Protein AF-A0A150V3Z9-F1 (afdb_monomer)

Nearest PDB structures (foldseek):
  8b9x-assembly2_B  TM=6.318E-01  e=5.951E+00  Homo sapiens

Radius of gyration: 10.32 Å; Cα contacts (8 Å, |Δi|>4): 31; chains: 1; bounding box: 24×17×25 Å

Solvent-accessible surface area (backbone atoms only — not comparable to full-atom values): 3363 Å² total; per-residue (Å²): 117,68,67,62,52,51,54,48,52,51,56,46,44,75,68,77,46,86,78,44,71,69,57,51,39,54,50,52,14,62,75,66,75,42,90,60,55,71,66,57,46,53,51,49,50,63,74,42,36,78,77,64,69,75,114

Sequence (55 aa):
QERSLIYYINELSRRTADPTPTKVTTFASILAGRALSHCWVSIFVNRHRSELDSI

Mean predicted aligned error: 6.91 Å

Foldseek 3Di:
DLVVLLVVLQVVVVVDDDCDLVNSQVVVCVVVVHRD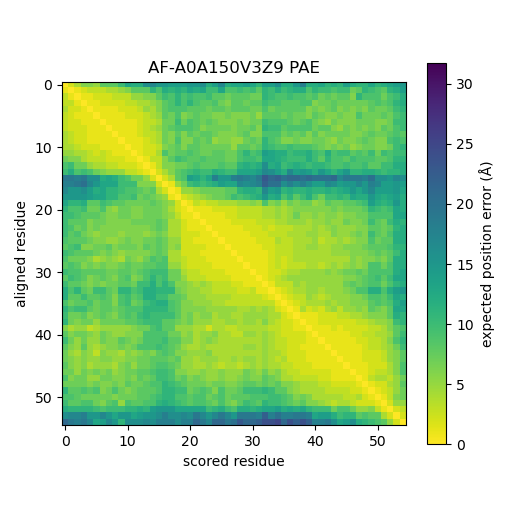DSVVSVVSCVVCVVSNVPD

Structure (mmCIF, N/CA/C/O backbone):
data_AF-A0A150V3Z9-F1
#
_entry.id   AF-A0A150V3Z9-F1
#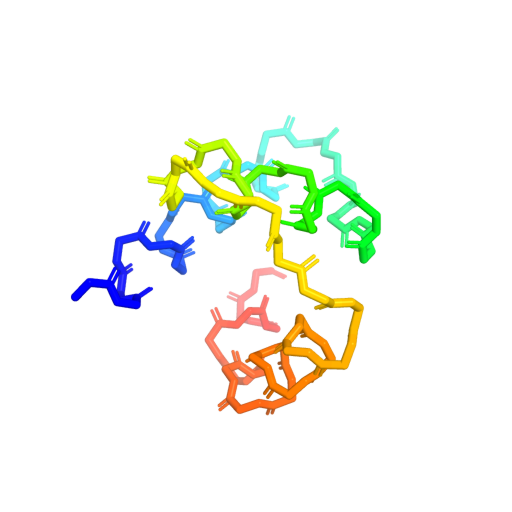
loop_
_atom_site.group_PDB
_atom_site.id
_atom_site.type_symbol
_atom_site.label_atom_id
_atom_site.label_alt_id
_atom_site.label_comp_id
_atom_site.label_asym_id
_atom_site.label_entity_id
_atom_site.label_seq_id
_atom_site.pdbx_PDB_ins_code
_atom_site.Cartn_x
_atom_site.Cartn_y
_atom_site.Cartn_z
_atom_site.occupancy
_atom_site.B_iso_or_equiv
_atom_site.auth_seq_id
_atom_site.auth_comp_id
_atom_site.auth_asym_id
_atom_site.auth_atom_id
_atom_site.pdbx_PDB_model_num
ATOM 1 N N . GLN A 1 1 ? -11.099 6.860 -3.778 1.00 60.06 1 GLN A N 1
ATOM 2 C CA . GLN A 1 1 ? -10.163 6.877 -2.633 1.00 60.06 1 GLN A CA 1
ATOM 3 C C . GLN A 1 1 ? -8.991 5.914 -2.847 1.00 60.06 1 GLN A C 1
ATOM 5 O O . GLN A 1 1 ? -7.864 6.345 -2.670 1.00 60.06 1 GLN A O 1
ATOM 10 N N . GLU A 1 2 ? -9.207 4.679 -3.321 1.00 65.56 2 GLU A N 1
ATOM 11 C CA . GLU A 1 2 ? -8.124 3.697 -3.575 1.00 65.56 2 GLU A CA 1
ATOM 12 C C . GLU A 1 2 ? -7.082 4.148 -4.623 1.00 65.56 2 GLU A C 1
ATOM 14 O O . GLU A 1 2 ? -5.888 4.001 -4.390 1.00 65.56 2 GLU A O 1
ATOM 19 N N . ARG A 1 3 ? -7.492 4.807 -5.720 1.00 69.94 3 ARG A N 1
ATOM 20 C CA . ARG A 1 3 ? -6.563 5.337 -6.747 1.00 69.94 3 ARG A CA 1
ATOM 21 C C . ARG A 1 3 ? -5.508 6.316 -6.219 1.00 69.94 3 ARG A C 1
ATOM 23 O O . ARG A 1 3 ? -4.382 6.313 -6.704 1.00 69.94 3 ARG A O 1
ATOM 30 N N . SER A 1 4 ? -5.850 7.142 -5.229 1.00 69.38 4 SER A N 1
ATOM 31 C CA . SER A 1 4 ? -4.893 8.070 -4.608 1.00 69.38 4 SER A CA 1
ATOM 32 C C . SER A 1 4 ? -3.823 7.321 -3.812 1.00 69.38 4 SER A C 1
ATOM 34 O O . SER A 1 4 ? -2.675 7.752 -3.776 1.00 69.38 4 SER A O 1
ATOM 36 N N . LEU A 1 5 ? -4.190 6.176 -3.225 1.00 71.56 5 LEU A N 1
ATOM 37 C CA . LEU A 1 5 ? -3.264 5.288 -2.527 1.00 71.56 5 LEU A CA 1
ATOM 38 C C . LEU A 1 5 ? -2.287 4.640 -3.515 1.00 71.56 5 LEU A C 1
ATOM 40 O O . LEU A 1 5 ? -1.091 4.622 -3.259 1.00 71.56 5 LEU A O 1
ATOM 44 N N . ILE A 1 6 ? -2.789 4.172 -4.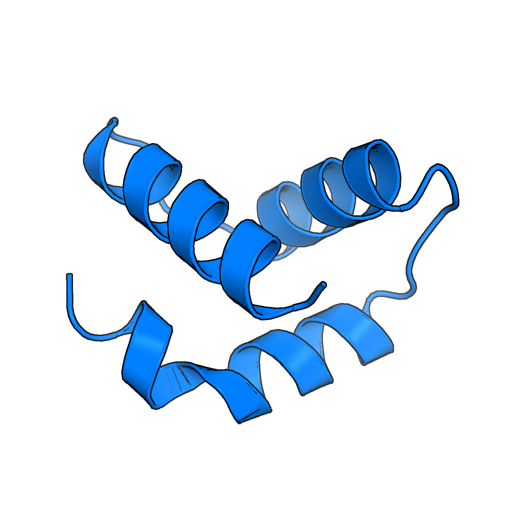662 1.00 73.00 6 ILE A N 1
ATOM 45 C CA . ILE A 1 6 ? -1.979 3.560 -5.728 1.00 73.00 6 ILE A CA 1
ATOM 46 C C . ILE A 1 6 ? -0.966 4.565 -6.280 1.00 73.00 6 ILE A C 1
ATOM 48 O O . ILE A 1 6 ? 0.222 4.269 -6.334 1.00 73.00 6 ILE A O 1
ATOM 52 N N . TYR A 1 7 ? -1.410 5.780 -6.620 1.00 75.50 7 TYR A N 1
ATOM 53 C CA . TYR A 1 7 ? -0.519 6.836 -7.108 1.00 75.50 7 TYR A CA 1
ATOM 54 C C . TYR A 1 7 ? 0.583 7.168 -6.091 1.00 75.50 7 TYR A C 1
ATOM 56 O O . TYR A 1 7 ? 1.751 7.284 -6.456 1.00 75.50 7 TYR A O 1
ATOM 64 N N . TYR A 1 8 ? 0.227 7.256 -4.807 1.00 70.88 8 TYR A N 1
ATOM 65 C CA . TYR A 1 8 ? 1.182 7.527 -3.738 1.00 70.88 8 TYR A CA 1
ATOM 66 C C . TYR A 1 8 ? 2.183 6.382 -3.539 1.00 70.88 8 TYR A C 1
ATOM 68 O O . TYR A 1 8 ? 3.379 6.638 -3.429 1.00 70.88 8 TYR A O 1
ATOM 76 N N . ILE A 1 9 ? 1.722 5.125 -3.544 1.00 71.06 9 ILE A N 1
ATOM 77 C CA . ILE A 1 9 ? 2.589 3.939 -3.456 1.00 71.06 9 ILE A CA 1
ATOM 78 C C . ILE A 1 9 ? 3.553 3.900 -4.647 1.00 71.06 9 ILE A C 1
ATOM 80 O O . ILE A 1 9 ? 4.750 3.690 -4.453 1.00 71.06 9 ILE A O 1
ATOM 84 N N . ASN A 1 10 ? 3.063 4.186 -5.854 1.00 72.81 10 ASN A N 1
ATOM 85 C CA . ASN A 1 10 ? 3.880 4.225 -7.063 1.00 72.81 10 ASN A CA 1
ATOM 86 C C . ASN A 1 10 ? 4.924 5.347 -7.016 1.00 72.81 10 ASN A C 1
ATOM 88 O O . ASN A 1 10 ? 6.089 5.140 -7.356 1.00 72.81 10 ASN A O 1
ATOM 92 N N . GLU A 1 11 ? 4.547 6.533 -6.539 1.00 72.25 11 GLU A N 1
ATOM 93 C CA . GLU 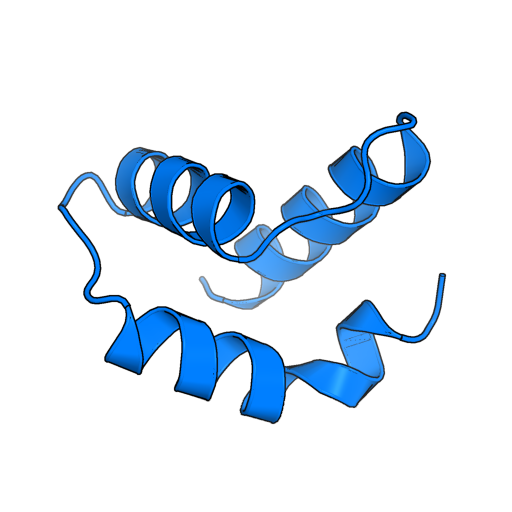A 1 11 ? 5.482 7.641 -6.372 1.00 72.25 11 GLU A CA 1
ATOM 94 C C . GLU A 1 11 ? 6.555 7.356 -5.310 1.00 72.25 11 GLU A C 1
ATOM 96 O O . GLU A 1 11 ? 7.704 7.758 -5.490 1.00 72.25 11 GLU A O 1
ATOM 101 N N . LEU A 1 12 ? 6.211 6.626 -4.246 1.00 65.31 12 LEU A N 1
ATOM 102 C CA . LEU A 1 12 ? 7.146 6.210 -3.200 1.00 65.31 12 LEU A CA 1
ATOM 103 C C . LEU A 1 12 ? 8.107 5.118 -3.687 1.00 65.31 12 LEU A C 1
ATOM 105 O O . LEU A 1 12 ? 9.299 5.192 -3.399 1.00 65.31 12 LEU A O 1
ATOM 109 N N . SER A 1 13 ? 7.603 4.160 -4.471 1.00 65.00 13 SER A N 1
ATOM 110 C CA . SER A 1 13 ? 8.404 3.102 -5.100 1.00 65.00 13 SER A CA 1
ATOM 111 C C . SER A 1 13 ? 9.469 3.696 -6.036 1.00 65.00 13 SER A C 1
ATOM 113 O O . SER A 1 13 ? 10.650 3.363 -5.938 1.00 65.00 13 SER A O 1
ATOM 115 N N . ARG A 1 14 ? 9.100 4.711 -6.839 1.00 66.69 14 ARG A N 1
ATOM 116 C CA . ARG A 1 14 ? 10.053 5.476 -7.674 1.00 66.69 14 ARG A CA 1
ATOM 117 C C . ARG A 1 14 ? 11.121 6.236 -6.877 1.00 66.69 14 ARG A C 1
ATOM 119 O O . ARG A 1 14 ? 12.151 6.584 -7.443 1.00 66.69 14 ARG A O 1
ATOM 126 N N . ARG A 1 15 ? 10.874 6.546 -5.598 1.00 66.38 15 ARG A N 1
ATOM 127 C CA . ARG A 1 15 ? 11.786 7.302 -4.715 1.00 66.38 15 ARG A CA 1
ATOM 128 C C . ARG A 1 15 ? 12.710 6.400 -3.880 1.00 66.38 15 ARG A C 1
ATOM 130 O O . ARG A 1 15 ? 13.273 6.857 -2.888 1.00 66.38 15 ARG A O 1
ATOM 137 N N . THR A 1 16 ? 12.921 5.158 -4.320 1.00 55.53 16 THR A N 1
ATOM 138 C CA . THR A 1 16 ? 14.025 4.297 -3.857 1.00 55.53 16 THR A CA 1
ATOM 139 C C . THR A 1 16 ? 13.813 3.678 -2.473 1.00 55.53 16 THR A C 1
ATOM 141 O O . THR A 1 16 ? 14.678 3.713 -1.598 1.00 55.53 16 THR A O 1
ATOM 144 N N . ALA A 1 17 ? 12.658 3.048 -2.276 1.00 56.16 17 ALA A N 1
ATOM 145 C CA . ALA A 1 17 ? 12.473 2.076 -1.211 1.00 56.16 17 ALA A CA 1
ATOM 146 C C . ALA A 1 17 ? 11.544 0.975 -1.706 1.00 56.16 17 ALA A C 1
ATOM 148 O O . ALA A 1 17 ? 10.390 1.265 -2.009 1.00 56.16 17 ALA A O 1
ATOM 149 N N . ASP A 1 18 ? 12.029 -0.269 -1.718 1.00 60.25 18 ASP A N 1
ATOM 150 C CA . ASP A 1 18 ? 11.179 -1.434 -1.952 1.00 60.25 18 ASP A CA 1
ATOM 151 C C . ASP A 1 18 ? 9.945 -1.324 -1.042 1.00 60.25 18 ASP A C 1
ATOM 153 O O . ASP A 1 18 ? 10.102 -1.224 0.193 1.00 60.25 18 ASP A O 1
ATOM 157 N N . PRO A 1 19 ? 8.729 -1.247 -1.611 1.00 63.59 19 PRO A N 1
ATOM 158 C CA . PRO A 1 19 ? 7.514 -1.103 -0.837 1.00 63.59 19 PRO A CA 1
ATOM 159 C C . PRO A 1 19 ? 7.229 -2.433 -0.138 1.00 63.59 19 PRO A C 1
ATOM 161 O O . PRO A 1 19 ? 6.450 -3.263 -0.597 1.00 63.59 19 PRO A O 1
ATOM 164 N N . THR A 1 20 ? 7.879 -2.653 1.006 1.00 70.19 20 THR A N 1
ATOM 165 C CA . THR A 1 20 ? 7.595 -3.823 1.833 1.00 70.19 20 THR A CA 1
ATOM 166 C C . THR A 1 20 ? 6.152 -3.750 2.341 1.00 70.19 20 THR A C 1
ATOM 168 O O . THR A 1 20 ? 5.661 -2.653 2.638 1.00 70.19 20 THR A O 1
ATOM 171 N N . PRO A 1 21 ? 5.462 -4.893 2.512 1.00 69.31 21 PRO A N 1
ATOM 172 C CA . PRO A 1 21 ? 4.077 -4.921 2.981 1.00 69.31 21 PRO A CA 1
ATOM 173 C C . PRO A 1 21 ? 3.861 -4.103 4.259 1.00 69.31 21 PRO A C 1
ATOM 175 O O . PRO A 1 21 ? 2.875 -3.388 4.381 1.00 69.31 21 PRO A O 1
ATOM 178 N N . THR A 1 22 ? 4.832 -4.116 5.176 1.00 72.44 22 THR A N 1
ATOM 179 C CA . THR A 1 22 ? 4.816 -3.316 6.409 1.00 72.44 22 THR A CA 1
ATOM 180 C C . THR A 1 22 ? 4.796 -1.810 6.142 1.00 72.44 22 THR A C 1
ATOM 182 O O . THR A 1 22 ? 4.044 -1.087 6.790 1.00 72.44 22 THR A O 1
ATOM 185 N N . LYS A 1 23 ? 5.582 -1.314 5.176 1.00 72.62 23 LYS A N 1
ATOM 186 C CA . LYS A 1 23 ? 5.581 0.111 4.807 1.00 72.62 23 LYS A CA 1
ATOM 187 C C . LYS A 1 23 ? 4.249 0.513 4.180 1.00 72.62 23 LYS A C 1
ATOM 189 O O . LYS A 1 23 ? 3.710 1.558 4.537 1.00 72.62 23 LYS A O 1
ATOM 194 N N . VAL A 1 24 ? 3.694 -0.339 3.318 1.00 75.31 24 VAL A N 1
ATOM 195 C CA . VAL A 1 24 ? 2.373 -0.122 2.709 1.00 75.31 24 VAL A CA 1
ATOM 196 C C . VAL A 1 24 ? 1.284 -0.072 3.784 1.00 75.31 24 VAL A C 1
ATOM 198 O O . VAL A 1 24 ? 0.485 0.862 3.784 1.00 75.31 24 VAL A O 1
ATOM 201 N N . THR A 1 25 ? 1.286 -0.996 4.753 1.00 75.75 25 THR A N 1
ATOM 202 C CA . THR A 1 25 ? 0.331 -1.005 5.875 1.00 75.75 25 THR A CA 1
ATOM 203 C C . THR A 1 25 ? 0.413 0.258 6.720 1.00 75.75 25 THR A C 1
ATOM 205 O O . THR A 1 25 ? -0.618 0.866 7.016 1.00 75.75 25 THR A O 1
ATOM 208 N N . THR A 1 26 ? 1.623 0.672 7.101 1.00 77.12 26 THR A N 1
ATOM 209 C CA . THR A 1 26 ? 1.834 1.865 7.927 1.00 77.12 26 THR A CA 1
ATOM 210 C C . THR A 1 26 ? 1.329 3.117 7.217 1.00 77.12 26 THR A C 1
ATOM 212 O O . THR A 1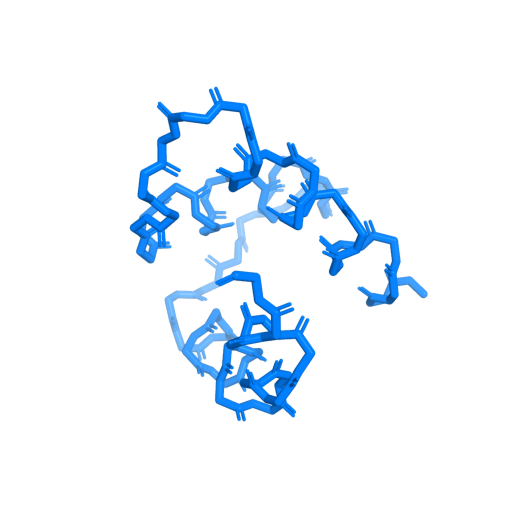 26 ? 0.555 3.879 7.792 1.00 77.12 26 THR A O 1
ATOM 215 N N . PHE A 1 27 ? 1.681 3.304 5.945 1.00 73.88 27 PHE A N 1
ATOM 216 C CA . PHE A 1 27 ? 1.232 4.467 5.179 1.00 73.88 27 PHE A CA 1
ATOM 217 C C . PHE A 1 27 ? -0.264 4.455 4.890 1.00 73.88 27 PHE A C 1
ATOM 219 O O . PHE A 1 27 ? -0.927 5.478 5.051 1.00 73.88 27 PHE A O 1
ATOM 226 N N . ALA A 1 28 ? -0.816 3.304 4.510 1.00 76.12 28 ALA A N 1
ATOM 227 C CA . ALA A 1 28 ? -2.245 3.181 4.273 1.00 76.12 28 ALA A CA 1
ATOM 228 C C . ALA A 1 28 ? -3.049 3.447 5.554 1.00 76.12 28 ALA A C 1
ATOM 230 O O . ALA A 1 28 ? -4.105 4.072 5.491 1.00 76.12 28 ALA A O 1
ATOM 231 N N . SER A 1 29 ? -2.518 3.060 6.718 1.00 79.19 29 SER A N 1
ATOM 232 C CA . SER A 1 29 ? -3.126 3.366 8.016 1.00 79.19 29 SER A CA 1
ATOM 233 C C . SER A 1 29 ? -3.071 4.859 8.358 1.00 79.19 29 SER A C 1
ATOM 235 O O . SER A 1 29 ? -4.056 5.411 8.847 1.00 79.19 29 SER A O 1
ATOM 237 N N . ILE A 1 30 ? -1.953 5.533 8.056 1.00 79.56 30 ILE A N 1
ATOM 238 C CA . ILE A 1 30 ? -1.813 6.991 8.218 1.00 79.56 30 ILE A CA 1
ATOM 239 C C . ILE A 1 30 ? -2.812 7.724 7.316 1.00 79.56 30 ILE A C 1
ATOM 241 O O . ILE A 1 30 ? -3.523 8.608 7.788 1.00 79.56 30 ILE A O 1
ATOM 245 N N . LEU A 1 31 ? -2.921 7.334 6.042 1.00 73.50 31 LEU A N 1
ATOM 246 C CA . LEU A 1 31 ? -3.841 7.979 5.103 1.00 73.50 31 LEU A CA 1
ATOM 247 C C . LEU A 1 31 ? -5.310 7.730 5.468 1.00 73.50 31 LEU A C 1
ATOM 249 O O . LEU A 1 31 ? -6.142 8.625 5.348 1.00 73.50 31 LEU A O 1
ATOM 253 N N . ALA A 1 32 ? -5.637 6.517 5.915 1.00 75.12 32 ALA A N 1
ATOM 254 C CA . ALA A 1 32 ? -6.993 6.159 6.313 1.00 75.12 32 ALA A CA 1
ATOM 255 C C . ALA A 1 32 ? -7.401 6.747 7.676 1.00 75.12 32 ALA A C 1
ATOM 257 O O . ALA A 1 32 ? -8.558 6.592 8.069 1.00 75.12 32 ALA A O 1
ATOM 258 N N . GLY A 1 33 ? -6.471 7.366 8.418 1.00 79.31 33 GLY A N 1
ATOM 259 C CA . GLY A 1 33 ? -6.704 7.862 9.777 1.00 79.31 33 GLY A CA 1
ATOM 260 C C . GLY A 1 33 ? -7.068 6.758 10.778 1.00 79.31 33 GLY A C 1
ATOM 261 O O . GLY A 1 33 ? -7.622 7.042 11.837 1.00 79.31 33 GLY A O 1
ATOM 262 N N . ARG A 1 34 ? -6.808 5.490 10.435 1.00 80.94 34 ARG A N 1
ATOM 263 C CA . ARG A 1 34 ? -7.133 4.309 11.243 1.00 80.94 34 ARG A CA 1
ATOM 264 C C . ARG A 1 34 ? -6.171 3.172 10.936 1.00 80.94 34 ARG A C 1
ATOM 266 O O . ARG A 1 34 ? -5.722 3.033 9.803 1.00 80.94 34 ARG A O 1
ATOM 273 N N . ALA A 1 35 ? -5.925 2.311 11.917 1.00 79.19 35 ALA A N 1
ATOM 274 C CA . ALA A 1 35 ? -5.145 1.099 11.700 1.00 79.19 35 ALA A CA 1
ATOM 275 C C . ALA A 1 35 ? -5.849 0.175 10.691 1.00 79.19 35 ALA A C 1
ATOM 277 O O . ALA A 1 35 ? -7.014 -0.189 10.869 1.00 79.19 35 ALA A O 1
ATOM 278 N N . LEU A 1 36 ? -5.139 -0.203 9.630 1.00 81.50 36 LEU A N 1
ATOM 279 C CA . LEU A 1 36 ? -5.590 -1.202 8.667 1.00 81.50 36 LEU A CA 1
ATOM 280 C C . LEU A 1 36 ? -4.998 -2.566 9.019 1.00 81.50 36 LEU A C 1
ATOM 282 O O . LEU A 1 36 ? -3.868 -2.673 9.493 1.00 81.50 36 LEU A O 1
ATOM 286 N N . SER A 1 37 ? -5.766 -3.628 8.784 1.00 81.62 37 SER A N 1
ATOM 287 C CA . SER A 1 37 ? -5.287 -4.985 9.034 1.00 81.62 37 SER A CA 1
ATOM 288 C C . SER A 1 37 ? -4.312 -5.435 7.945 1.00 81.62 37 SER A C 1
ATOM 290 O O . SER A 1 37 ? -4.453 -5.088 6.771 1.00 81.62 37 SER A O 1
ATOM 292 N N . HIS A 1 38 ? -3.359 -6.293 8.315 1.00 76.44 38 HIS A N 1
ATOM 293 C CA . HIS A 1 38 ? -2.469 -6.954 7.353 1.00 76.44 38 HIS A CA 1
ATOM 294 C C . HIS A 1 38 ? -3.240 -7.746 6.279 1.00 76.44 38 HIS A C 1
ATOM 296 O O . HIS A 1 38 ? -2.807 -7.805 5.125 1.00 76.44 38 HIS A O 1
ATOM 302 N N . CYS A 1 39 ? -4.407 -8.308 6.626 1.00 83.00 39 CYS A N 1
ATOM 303 C CA . CYS A 1 39 ? -5.299 -8.956 5.660 1.00 83.00 39 CYS A CA 1
ATOM 304 C C . CYS A 1 39 ? -5.817 -7.969 4.614 1.00 83.00 39 CYS A C 1
ATOM 306 O O . CYS A 1 39 ? -5.796 -8.280 3.427 1.00 83.00 39 CYS A O 1
ATOM 308 N N . TRP A 1 40 ? -6.250 -6.777 5.033 1.00 84.06 40 TRP A N 1
ATOM 309 C CA . TRP A 1 40 ? -6.732 -5.758 4.103 1.00 84.06 40 TRP A CA 1
ATOM 310 C C . TRP A 1 40 ? -5.634 -5.340 3.122 1.00 84.06 40 TRP A C 1
ATOM 312 O O . TRP A 1 40 ? -5.888 -5.256 1.926 1.00 84.06 40 TRP A O 1
ATOM 322 N N . VAL A 1 41 ? -4.402 -5.165 3.607 1.00 77.44 41 VAL A N 1
ATOM 323 C CA . VAL A 1 41 ? -3.251 -4.799 2.765 1.00 77.44 41 VAL A CA 1
ATOM 324 C C . VAL A 1 41 ? -2.894 -5.911 1.790 1.00 77.44 41 VAL A C 1
ATOM 326 O O . VAL A 1 41 ? -2.674 -5.635 0.618 1.00 77.44 41 VAL A O 1
ATOM 329 N N . SER A 1 42 ? -2.911 -7.169 2.233 1.00 79.31 42 SER A N 1
ATOM 330 C CA . SER A 1 42 ? -2.676 -8.308 1.338 1.00 79.31 42 SER A CA 1
ATOM 331 C C . SER A 1 42 ? -3.735 -8.381 0.236 1.00 79.31 42 SER A C 1
ATOM 333 O O . SER A 1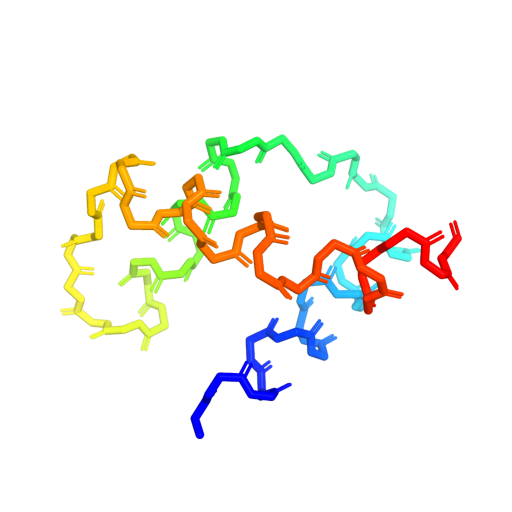 42 ? -3.394 -8.583 -0.925 1.00 79.31 42 SER A O 1
ATOM 335 N N . ILE A 1 43 ? -5.010 -8.155 0.573 1.00 84.06 43 ILE A N 1
ATOM 336 C CA . ILE A 1 43 ? -6.113 -8.103 -0.399 1.00 84.06 43 ILE A CA 1
ATOM 337 C C . ILE A 1 43 ? -5.939 -6.921 -1.357 1.00 84.06 43 ILE A C 1
ATOM 339 O O . ILE A 1 43 ? -6.109 -7.090 -2.561 1.00 84.06 43 ILE A O 1
ATOM 343 N N . PHE A 1 44 ? -5.586 -5.744 -0.842 1.00 81.12 44 PHE A N 1
ATOM 344 C CA . PHE A 1 44 ? -5.361 -4.537 -1.633 1.00 81.12 44 PHE A CA 1
ATOM 345 C C . PHE A 1 44 ? -4.209 -4.724 -2.628 1.00 81.12 44 PHE A C 1
ATOM 347 O O . PHE A 1 44 ? -4.385 -4.492 -3.821 1.00 81.12 44 PHE A O 1
ATOM 354 N N . VAL A 1 45 ? -3.060 -5.217 -2.160 1.00 76.62 45 VAL A N 1
ATOM 355 C CA . VAL A 1 45 ? -1.889 -5.491 -3.003 1.00 76.62 45 VAL A CA 1
ATOM 356 C C . VAL A 1 45 ? -2.217 -6.545 -4.058 1.00 76.62 45 VAL A C 1
ATOM 358 O O . VAL A 1 45 ? -1.873 -6.350 -5.216 1.00 76.62 45 VAL A O 1
ATOM 361 N N . ASN A 1 46 ? -2.936 -7.619 -3.710 1.00 81.38 46 ASN A N 1
ATOM 362 C CA . ASN A 1 46 ? -3.346 -8.620 -4.701 1.00 81.38 46 ASN A CA 1
ATOM 363 C C . ASN A 1 46 ? -4.326 -8.05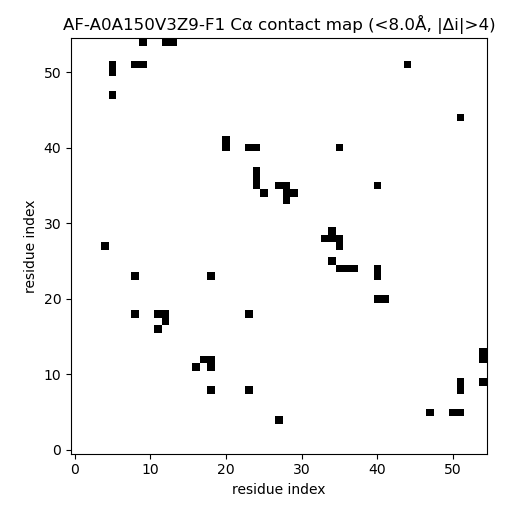2 -5.735 1.00 81.38 46 ASN A C 1
ATOM 365 O O . ASN A 1 46 ? -4.215 -8.354 -6.919 1.00 81.38 46 ASN A O 1
ATOM 369 N N . ARG A 1 47 ? -5.286 -7.227 -5.299 1.00 82.75 47 ARG A N 1
ATOM 370 C CA . ARG A 1 47 ? -6.302 -6.621 -6.170 1.00 82.75 47 ARG A CA 1
ATOM 371 C C . ARG A 1 47 ? -5.698 -5.617 -7.150 1.00 82.75 47 ARG A C 1
ATOM 373 O O . ARG A 1 47 ? -6.155 -5.547 -8.284 1.00 82.75 47 ARG A O 1
ATOM 380 N N . HIS A 1 48 ? -4.681 -4.876 -6.719 1.00 77.75 48 HIS A N 1
ATOM 381 C CA . HIS A 1 48 ? -4.026 -3.830 -7.508 1.00 77.75 48 HIS A CA 1
ATOM 382 C C . HIS A 1 48 ? -2.630 -4.230 -7.983 1.00 77.75 48 HIS A C 1
ATOM 384 O O . HIS A 1 48 ? -1.849 -3.373 -8.388 1.00 77.75 48 HIS A O 1
ATOM 390 N N . ARG A 1 49 ? -2.311 -5.530 -7.970 1.00 72.50 49 ARG A N 1
ATOM 391 C CA . ARG A 1 49 ? -0.991 -6.039 -8.347 1.00 72.50 49 ARG A CA 1
ATOM 392 C C . ARG A 1 49 ? -0.567 -5.539 -9.724 1.00 72.50 49 ARG A C 1
ATOM 394 O O . ARG A 1 49 ? 0.543 -5.057 -9.862 1.00 72.50 49 ARG A O 1
ATOM 401 N N . SER A 1 50 ? -1.469 -5.554 -10.703 1.00 73.69 50 SER A N 1
ATOM 402 C CA . SER A 1 50 ? -1.213 -5.058 -12.062 1.00 73.69 50 SER A CA 1
ATOM 403 C C . SER A 1 50 ? -0.894 -3.561 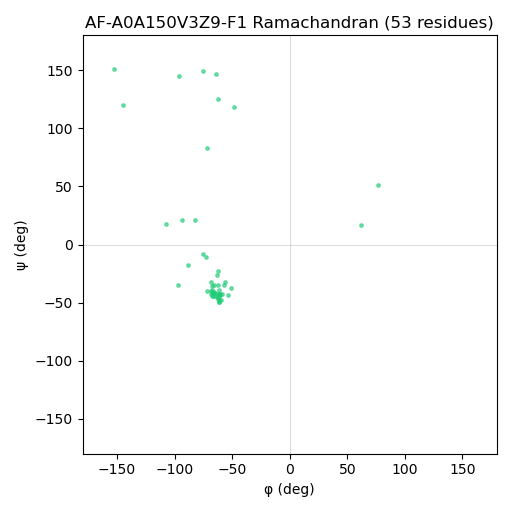-12.142 1.00 73.69 50 SER A C 1
ATOM 405 O O . SER A 1 50 ? -0.229 -3.134 -13.075 1.00 73.69 50 SER A O 1
ATOM 407 N N . GLU A 1 51 ? -1.374 -2.754 -11.192 1.00 69.06 51 GLU A N 1
ATOM 408 C CA . GLU A 1 51 ? -1.105 -1.309 -11.127 1.00 69.06 51 GLU A CA 1
ATOM 409 C C . GLU A 1 51 ? 0.175 -0.987 -10.331 1.00 69.06 51 GLU A C 1
ATOM 411 O O . GLU A 1 51 ? 0.707 0.118 -10.450 1.00 69.06 51 GLU A O 1
ATOM 416 N N . LEU A 1 52 ? 0.654 -1.949 -9.532 1.00 67.75 52 LEU A N 1
ATOM 417 C CA . LEU A 1 52 ? 1.856 -1.864 -8.698 1.00 67.75 52 LEU A CA 1
ATOM 418 C C . LEU A 1 52 ? 3.096 -2.494 -9.368 1.00 67.75 52 LEU A C 1
ATOM 420 O O . LEU A 1 52 ? 4.187 -1.968 -9.194 1.00 67.75 52 LEU A O 1
ATOM 424 N N . ASP A 1 53 ? 2.937 -3.577 -10.145 1.00 58.00 53 ASP A N 1
ATOM 425 C CA . ASP A 1 53 ? 4.008 -4.275 -10.901 1.00 58.00 53 ASP A CA 1
ATOM 426 C C . ASP A 1 53 ? 4.496 -3.473 -12.126 1.00 58.00 53 ASP A C 1
ATOM 428 O O . ASP A 1 53 ? 5.472 -3.836 -12.770 1.00 58.00 53 ASP A O 1
ATOM 432 N N . SER A 1 54 ? 3.799 -2.396 -12.499 1.00 45.34 54 SER A N 1
ATOM 433 C CA . SER A 1 54 ? 4.083 -1.636 -13.723 1.00 45.34 54 SER A CA 1
ATOM 434 C C . SER A 1 54 ? 5.225 -0.610 -13.571 1.00 45.34 54 SER A C 1
ATOM 436 O O . SER A 1 54 ? 5.267 0.352 -14.343 1.00 45.34 54 SER A O 1
ATOM 438 N N . ILE A 1 55 ? 6.108 -0.782 -12.577 1.00 44.88 55 ILE A N 1
ATOM 439 C CA . ILE A 1 55 ? 7.221 0.124 -12.227 1.00 44.88 55 ILE A CA 1
ATOM 440 C C . ILE A 1 55 ? 8.561 -0.573 -12.427 1.00 44.88 55 ILE A C 1
ATOM 442 O O . ILE A 1 55 ? 8.720 -1.691 -11.897 1.00 44.88 55 ILE A O 1
#

pLDDT: mean 71.98, std 8.73, range 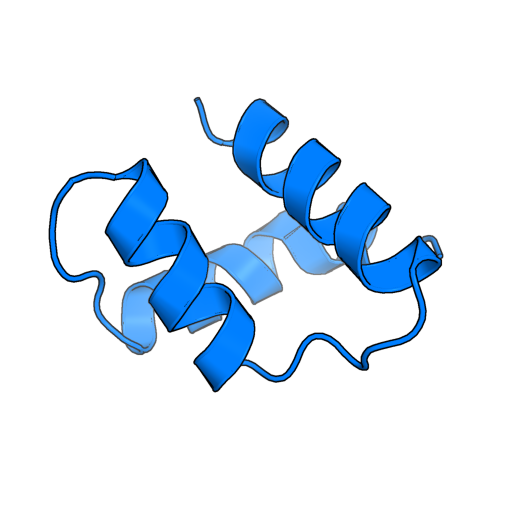[44.88, 84.06]

Secondary structure (DSSP, 8-state):
-HHHHHHHHHHHHTTT----HHHHHHHHHHHTTSPPPHHHHHHHHHHTHHHHS--